Protein AF-A0A7S1XXK6-F1 (afdb_monomer_lite)

Foldseek 3Di:
DAFDPQADAQWKKKKWKAWPDDQPDQQKWKKKDFPPDPVDDIDIGGDGGGDMDMQGGCSSVGMDMDIDDGPTDMDMDIDGHGNDDCPDPVNVVVVVVVVVVVVVVDDDDDDDDDDDDDDDDD

InterPro domains:
  IPR024367 Alpha-ketoglutarate-dependent dioxygenase FTO, catalytic domain [PF12933] (1-83)
  IPR032868 Alpha-ketoglutarate-dependent dioxygenase FTO [PTHR31291] (1-101)
  IPR037151 Alpha-ketoglutarate-dependent dioxygenase AlkB-like superfamily [G3DSA:2.60.120.590] (1-88)

Structure (mmCIF, N/CA/C/O backbone):
data_AF-A0A7S1XXK6-F1
#
_entry.id   AF-A0A7S1XXK6-F1
#
loop_
_atom_site.group_PDB
_atom_site.id
_atom_site.type_symbol
_atom_site.label_atom_id
_atom_site.label_alt_id
_atom_site.label_comp_id
_atom_site.label_asym_id
_atom_site.label_entity_id
_atom_site.label_seq_id
_atom_site.pdbx_PDB_ins_code
_atom_site.Cartn_x
_atom_site.Cartn_y
_atom_site.Cartn_z
_atom_site.occupancy
_atom_site.B_iso_or_equiv
_atom_site.auth_seq_id
_atom_site.auth_comp_id
_atom_site.auth_asym_id
_atom_site.auth_atom_id
_atom_site.pdbx_PDB_model_num
ATOM 1 N N . TRP A 1 1 ? 9.031 -1.103 3.891 1.00 97.12 1 TRP A N 1
ATOM 2 C CA . TRP A 1 1 ? 8.063 -2.165 4.216 1.00 97.12 1 TRP A CA 1
ATOM 3 C C . TRP A 1 1 ? 7.017 -1.588 5.134 1.00 97.12 1 TRP A C 1
ATOM 5 O O . TRP A 1 1 ? 7.402 -0.933 6.092 1.00 97.12 1 TRP A O 1
ATOM 15 N N . HIS A 1 2 ? 5.740 -1.781 4.827 1.00 98.12 2 HIS A N 1
ATOM 16 C CA . HIS A 1 2 ? 4.641 -1.325 5.674 1.00 98.12 2 HIS A CA 1
ATOM 17 C C . HIS A 1 2 ? 3.364 -2.120 5.394 1.00 98.12 2 HIS A C 1
ATOM 19 O O . HIS A 1 2 ? 3.263 -2.780 4.358 1.00 98.12 2 HIS A O 1
ATOM 25 N N . ALA A 1 3 ? 2.419 -2.018 6.322 1.00 97.75 3 ALA A N 1
ATOM 26 C CA . ALA A 1 3 ? 1.002 -2.257 6.097 1.00 97.75 3 ALA A CA 1
ATOM 27 C C . ALA A 1 3 ? 0.289 -0.897 6.117 1.00 97.75 3 ALA A C 1
ATOM 29 O O . ALA A 1 3 ? 0.708 0.014 6.840 1.00 97.75 3 ALA A O 1
ATOM 30 N N . ASP A 1 4 ? -0.760 -0.745 5.319 1.00 97.75 4 ASP A N 1
ATOM 31 C CA . ASP A 1 4 ? -1.565 0.468 5.296 1.00 97.75 4 ASP A CA 1
ATOM 32 C C . ASP A 1 4 ? -2.361 0.606 6.599 1.00 97.75 4 ASP A C 1
ATOM 34 O O . ASP A 1 4 ? -3.007 -0.335 7.055 1.00 97.75 4 ASP A O 1
ATOM 38 N N . SER A 1 5 ? -2.322 1.792 7.205 1.00 95.31 5 SER A N 1
ATOM 39 C CA . SER A 1 5 ? -3.069 2.114 8.420 1.00 95.31 5 SER A CA 1
ATOM 40 C C . SER A 1 5 ? -4.392 2.817 8.105 1.00 95.31 5 SER A C 1
ATOM 42 O O . SER A 1 5 ? -4.602 3.343 7.010 1.00 95.31 5 SER A O 1
ATOM 44 N N . GLY A 1 6 ? -5.300 2.840 9.086 1.00 94.06 6 GLY A N 1
ATOM 45 C CA . GLY A 1 6 ? -6.565 3.575 8.982 1.00 94.06 6 GLY A CA 1
ATOM 46 C C . GLY A 1 6 ? -7.563 2.979 7.988 1.00 94.06 6 GLY A C 1
ATOM 47 O O . GLY A 1 6 ? -8.459 3.692 7.542 1.00 94.06 6 GLY A O 1
ATOM 48 N N . LEU A 1 7 ? -7.418 1.701 7.636 1.00 95.69 7 LEU A N 1
ATOM 49 C CA . LEU A 1 7 ? -8.338 0.986 6.756 1.00 95.69 7 LEU A CA 1
ATOM 50 C C . LEU A 1 7 ? -9.496 0.361 7.535 1.00 95.69 7 LEU A C 1
ATOM 52 O O . LEU A 1 7 ? -9.349 -0.024 8.697 1.00 95.69 7 LEU A O 1
ATOM 56 N N . GLN A 1 8 ? -10.652 0.260 6.881 1.00 95.69 8 GLN A N 1
ATOM 57 C CA . GLN A 1 8 ? -11.749 -0.580 7.349 1.00 95.69 8 GLN A CA 1
ATOM 58 C C . GLN A 1 8 ? -11.292 -2.048 7.355 1.00 95.69 8 GLN A C 1
ATOM 60 O O . GLN A 1 8 ? -10.630 -2.496 6.417 1.00 95.69 8 GLN A O 1
ATOM 65 N N . GLU A 1 9 ? -11.649 -2.792 8.400 1.00 94.50 9 GLU A N 1
ATOM 66 C CA . GLU A 1 9 ? -11.288 -4.209 8.537 1.00 94.50 9 GLU A CA 1
ATOM 67 C C . GLU A 1 9 ? -11.775 -5.030 7.333 1.00 94.50 9 GLU A C 1
ATOM 69 O O . GLU A 1 9 ? -12.903 -4.844 6.867 1.00 94.50 9 GLU A O 1
ATOM 74 N N . GLY A 1 10 ? -10.902 -5.893 6.801 1.00 95.38 10 GLY A N 1
ATOM 75 C CA . GLY A 1 10 ? -11.179 -6.735 5.632 1.00 95.38 10 GLY A CA 1
ATOM 76 C C . GLY A 1 10 ? -11.367 -5.977 4.310 1.00 95.38 10 GLY A C 1
ATOM 77 O O . GLY A 1 10 ? -11.762 -6.581 3.308 1.00 95.38 10 GLY A O 1
ATOM 78 N N . SER A 1 11 ? -11.122 -4.663 4.276 1.00 97.12 11 SER A N 1
ATOM 79 C CA . SER A 1 11 ? -11.253 -3.878 3.049 1.00 97.12 11 SER A CA 1
ATOM 80 C C . SER A 1 11 ? -10.077 -4.081 2.096 1.00 97.12 11 SER A C 1
ATOM 82 O O . SER A 1 11 ? -8.929 -4.241 2.499 1.00 97.12 11 SER A O 1
ATOM 84 N N . SER A 1 12 ? -10.377 -4.050 0.797 1.00 97.88 12 SER A N 1
ATOM 85 C CA . SER A 1 12 ? -9.356 -4.170 -0.244 1.00 97.88 12 SER A CA 1
ATOM 86 C C . SER A 1 12 ? -8.735 -2.815 -0.589 1.00 97.88 12 SER A C 1
ATOM 88 O O . SER A 1 12 ? -9.385 -1.771 -0.499 1.00 97.88 12 SER A O 1
ATOM 90 N N . ILE A 1 13 ? -7.488 -2.849 -1.055 1.00 98.62 13 ILE A N 1
ATOM 91 C CA . ILE A 1 13 ? -6.758 -1.695 -1.590 1.00 98.62 13 ILE A CA 1
ATOM 92 C C . ILE A 1 13 ? -6.563 -1.920 -3.089 1.00 98.62 13 ILE A C 1
ATOM 94 O O . ILE A 1 13 ? -6.098 -2.985 -3.496 1.00 98.62 13 ILE A O 1
ATOM 98 N N . ALA A 1 14 ? -6.877 -0.922 -3.912 1.00 98.50 14 ALA A N 1
ATOM 99 C CA . ALA A 1 14 ? -6.633 -0.965 -5.353 1.00 98.50 14 ALA A CA 1
ATOM 100 C C . ALA A 1 14 ? -5.626 0.114 -5.742 1.00 98.50 14 ALA A C 1
ATOM 102 O O . ALA A 1 14 ? -5.760 1.270 -5.336 1.00 98.50 14 ALA A O 1
ATOM 103 N N . VAL A 1 15 ? -4.617 -0.243 -6.532 1.00 98.50 15 VAL A N 1
ATOM 104 C CA . VAL A 1 15 ? -3.561 0.692 -6.921 1.00 98.50 15 VAL A CA 1
ATOM 105 C C . VAL A 1 15 ? -3.379 0.699 -8.423 1.00 98.50 15 VAL A C 1
ATOM 107 O O . VAL A 1 15 ? -2.864 -0.252 -9.010 1.00 98.50 15 VAL A O 1
ATOM 110 N N . TYR A 1 16 ? -3.760 1.814 -9.033 1.00 98.06 16 TYR A N 1
ATOM 111 C CA . TYR A 1 16 ? -3.369 2.142 -10.395 1.00 98.06 16 TYR A CA 1
ATOM 112 C C . TYR A 1 16 ? -2.049 2.902 -10.356 1.00 98.06 16 TYR A C 1
ATOM 114 O O . TYR A 1 16 ? -1.858 3.781 -9.512 1.00 98.06 16 TYR A O 1
ATOM 122 N N . HIS A 1 17 ? -1.133 2.621 -11.277 1.00 94.81 17 HIS A N 1
ATOM 123 C CA . HIS A 1 17 ? 0.075 3.430 -11.403 1.00 94.81 17 HIS A CA 1
ATOM 124 C C . HIS A 1 17 ? 0.410 3.764 -12.854 1.00 94.81 17 HIS A C 1
ATOM 126 O O . HIS A 1 17 ? 0.122 3.020 -13.789 1.00 94.81 17 HIS A O 1
ATOM 132 N N . ARG A 1 18 ? 1.052 4.915 -13.034 1.00 95.56 18 ARG A N 1
ATOM 133 C CA . ARG A 1 18 ? 1.499 5.437 -14.320 1.00 95.56 18 ARG A CA 1
ATOM 134 C C . ARG A 1 18 ? 2.985 5.743 -14.229 1.00 95.56 18 ARG A C 1
ATOM 136 O O . ARG A 1 18 ? 3.412 6.488 -13.349 1.00 95.56 18 ARG A O 1
ATOM 143 N N . THR A 1 19 ? 3.771 5.179 -15.135 1.00 94.38 19 THR A N 1
ATOM 144 C CA . THR A 1 19 ? 5.210 5.450 -15.253 1.00 94.38 19 THR A CA 1
ATOM 145 C C . THR A 1 19 ? 5.505 6.171 -16.568 1.00 94.38 19 THR A C 1
ATOM 147 O O . THR A 1 19 ? 4.766 6.028 -17.545 1.00 94.38 19 THR A O 1
ATOM 150 N N . HIS A 1 20 ? 6.575 6.967 -16.579 1.00 93.62 20 HIS A N 1
ATOM 151 C CA . HIS A 1 20 ? 7.047 7.731 -17.744 1.00 93.62 20 HIS A CA 1
ATOM 152 C C . HIS A 1 20 ? 8.376 7.186 -18.300 1.00 93.62 20 HIS A C 1
ATOM 154 O O . HIS A 1 20 ? 9.200 7.950 -18.797 1.00 93.62 20 HIS A O 1
ATOM 160 N N . GLY A 1 21 ? 8.624 5.884 -18.140 1.00 88.56 21 GLY A N 1
ATOM 161 C CA . GLY A 1 21 ? 9.780 5.206 -18.730 1.00 88.56 21 GLY A CA 1
ATOM 162 C C . GLY A 1 21 ? 9.580 4.908 -20.217 1.00 88.56 21 GLY A C 1
ATOM 163 O O . GLY A 1 21 ? 8.539 5.231 -20.793 1.00 88.56 21 GLY A O 1
ATOM 164 N N . ALA A 1 22 ? 10.570 4.254 -20.828 1.00 88.19 22 ALA A N 1
ATOM 165 C CA . ALA A 1 22 ? 10.441 3.746 -22.191 1.00 88.19 22 ALA A CA 1
ATOM 166 C C . ALA A 1 22 ? 9.211 2.819 -22.321 1.00 88.19 22 ALA A C 1
ATOM 168 O O . ALA A 1 22 ? 8.860 2.137 -21.347 1.00 88.19 22 ALA A O 1
ATOM 169 N N . PRO A 1 23 ? 8.554 2.759 -23.494 1.00 84.38 23 PRO A N 1
ATOM 170 C CA . PRO A 1 23 ? 7.470 1.812 -23.736 1.00 84.38 23 PRO A CA 1
ATOM 171 C C . PRO A 1 23 ? 7.886 0.386 -23.354 1.00 84.38 23 PRO A C 1
ATOM 173 O O . PRO A 1 23 ? 8.966 -0.072 -23.716 1.00 84.38 23 PRO A O 1
ATOM 176 N N . GLY A 1 24 ? 7.052 -0.304 -22.577 1.00 82.81 24 GLY A N 1
ATOM 177 C CA . GLY A 1 24 ? 7.354 -1.653 -22.085 1.00 82.81 24 GLY A CA 1
ATOM 178 C C . GLY A 1 24 ? 8.303 -1.725 -20.880 1.00 82.81 24 GLY A C 1
ATOM 179 O O . GLY A 1 24 ? 8.523 -2.824 -20.371 1.00 82.81 24 GLY A O 1
ATOM 180 N N . SER A 1 25 ? 8.818 -0.597 -20.371 1.00 87.94 25 SER A N 1
ATOM 181 C CA . SER A 1 25 ? 9.603 -0.573 -19.130 1.00 87.94 25 SER A CA 1
ATOM 182 C C . SER A 1 25 ? 8.794 -1.116 -17.949 1.00 87.94 25 SER A C 1
ATOM 184 O O . SER A 1 25 ? 7.635 -0.744 -17.742 1.00 87.94 25 SER A O 1
ATOM 186 N N . LYS A 1 26 ? 9.440 -1.969 -17.147 1.00 88.69 26 LYS A N 1
ATOM 187 C CA . LYS A 1 26 ? 8.925 -2.498 -15.873 1.00 88.69 26 LYS A CA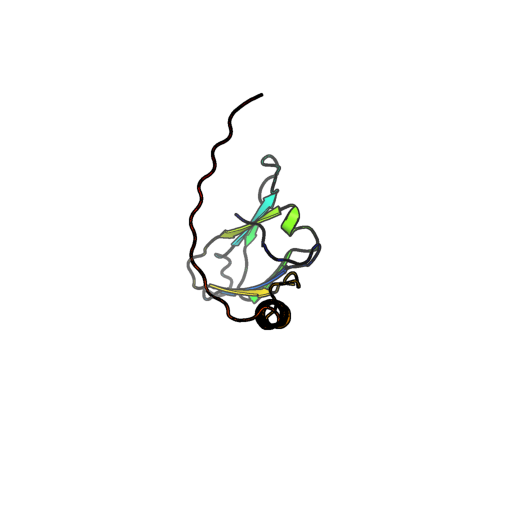 1
ATOM 188 C C . LYS A 1 26 ? 9.939 -2.312 -14.738 1.00 88.69 26 LYS A C 1
ATOM 190 O O . LYS A 1 26 ? 10.127 -3.188 -13.896 1.00 88.69 26 LYS A O 1
ATOM 195 N N . ASP A 1 27 ? 10.647 -1.187 -14.765 1.00 91.12 27 ASP A N 1
ATOM 196 C CA . ASP A 1 27 ? 11.692 -0.829 -13.804 1.00 91.12 27 ASP A CA 1
ATOM 197 C C . ASP A 1 27 ? 11.137 -0.622 -12.385 1.00 91.12 27 ASP A C 1
ATOM 199 O O . ASP A 1 27 ? 11.760 -1.048 -11.405 1.00 91.12 27 ASP A O 1
ATOM 203 N N . TRP A 1 28 ? 9.932 -0.054 -12.285 1.00 97.06 28 TRP A N 1
ATOM 204 C CA . TRP A 1 28 ? 9.162 0.040 -11.046 1.00 97.06 28 TRP A CA 1
ATOM 205 C C . TRP A 1 28 ? 8.555 -1.307 -10.651 1.00 97.06 28 TRP A C 1
ATOM 207 O O . TRP A 1 28 ? 7.937 -2.006 -11.461 1.00 97.06 28 TRP A O 1
ATOM 217 N N . ARG A 1 29 ? 8.701 -1.657 -9.373 1.00 97.31 29 ARG A N 1
ATOM 218 C CA . ARG A 1 29 ? 8.313 -2.963 -8.832 1.00 97.31 29 ARG A CA 1
ATOM 219 C C . ARG A 1 29 ? 7.574 -2.817 -7.507 1.00 97.31 29 ARG A C 1
ATOM 221 O O . ARG A 1 29 ? 7.811 -1.871 -6.758 1.00 97.31 29 ARG A O 1
ATOM 228 N N . ILE A 1 30 ? 6.713 -3.780 -7.203 1.00 97.81 30 ILE A N 1
ATOM 229 C CA . ILE A 1 30 ? 6.064 -3.918 -5.897 1.00 97.81 30 ILE A CA 1
ATOM 230 C C . ILE A 1 30 ? 6.671 -5.128 -5.207 1.00 97.81 30 ILE A C 1
ATOM 232 O O . ILE A 1 30 ? 6.720 -6.211 -5.785 1.00 97.81 30 ILE A O 1
ATOM 236 N N . ALA A 1 31 ? 7.162 -4.933 -3.992 1.00 98.38 31 ALA A N 1
ATOM 237 C CA . ALA A 1 31 ? 7.675 -6.004 -3.159 1.00 98.38 31 ALA A CA 1
ATOM 238 C C . ALA A 1 31 ? 6.640 -6.364 -2.095 1.00 98.38 31 ALA A C 1
ATOM 240 O O . ALA A 1 31 ? 6.066 -5.468 -1.477 1.00 98.38 31 ALA A O 1
ATOM 241 N N . LEU A 1 32 ? 6.427 -7.659 -1.879 1.00 98.31 32 LEU A N 1
ATOM 242 C CA . LEU A 1 32 ? 5.506 -8.228 -0.899 1.00 98.31 32 LEU A CA 1
ATOM 243 C C . LEU A 1 32 ? 6.279 -9.195 -0.000 1.00 98.31 32 LEU A C 1
ATOM 245 O O . LEU A 1 32 ? 7.145 -9.924 -0.483 1.00 98.31 32 LEU A O 1
ATOM 249 N N . LYS A 1 33 ? 5.967 -9.226 1.293 1.00 97.88 33 LYS A N 1
ATOM 250 C CA . LYS A 1 33 ? 6.504 -10.234 2.215 1.00 97.88 33 LYS A CA 1
ATOM 251 C C . LYS A 1 33 ? 5.522 -10.536 3.338 1.00 97.88 33 LYS A C 1
ATOM 253 O O . LYS A 1 33 ? 4.686 -9.695 3.659 1.00 97.88 33 LYS A O 1
ATOM 258 N N . ASN A 1 34 ? 5.648 -11.707 3.955 1.00 97.81 34 ASN A N 1
ATOM 259 C CA . ASN A 1 34 ? 4.895 -12.025 5.165 1.00 97.81 34 ASN A CA 1
ATOM 260 C C . ASN A 1 34 ? 5.310 -11.080 6.315 1.00 97.81 34 ASN A C 1
ATOM 262 O O . ASN A 1 34 ? 6.486 -10.724 6.440 1.00 97.81 34 ASN A O 1
ATOM 266 N N . SER A 1 35 ? 4.344 -10.625 7.116 1.00 95.19 35 SER A N 1
ATOM 267 C CA . SER A 1 35 ? 4.588 -9.669 8.203 1.00 95.19 35 SER A CA 1
ATOM 268 C C . SER A 1 35 ? 5.373 -10.265 9.372 1.00 95.19 35 SER A C 1
ATOM 270 O O . SER A 1 35 ? 6.120 -9.539 10.026 1.00 95.19 35 SER A O 1
ATOM 272 N N . THR A 1 36 ? 5.212 -11.562 9.636 1.00 93.81 36 THR A N 1
ATOM 273 C CA . THR A 1 36 ? 5.712 -12.227 10.851 1.00 93.81 36 THR A CA 1
ATOM 274 C C . THR A 1 36 ? 6.687 -13.362 10.571 1.00 93.81 36 THR A C 1
ATOM 276 O O . THR A 1 36 ? 7.515 -13.667 11.423 1.00 93.81 36 THR A O 1
ATOM 279 N N . ASP A 1 37 ? 6.610 -13.982 9.395 1.00 94.50 37 ASP A N 1
ATOM 280 C CA . ASP A 1 37 ? 7.449 -15.118 9.026 1.00 94.50 37 ASP A CA 1
ATOM 281 C C . ASP A 1 37 ? 8.549 -14.699 8.041 1.00 94.50 37 ASP A C 1
ATOM 283 O O . ASP A 1 37 ? 8.301 -14.458 6.858 1.00 94.50 37 ASP A O 1
ATOM 287 N N . ALA A 1 38 ? 9.783 -14.611 8.542 1.00 90.50 38 ALA A N 1
ATOM 288 C CA . ALA A 1 38 ? 10.960 -14.293 7.736 1.00 90.50 38 ALA A CA 1
ATOM 289 C C . ALA A 1 38 ? 11.469 -15.479 6.893 1.00 90.50 38 ALA A C 1
ATOM 291 O O . ALA A 1 38 ? 12.303 -15.272 6.012 1.00 90.50 38 ALA A O 1
ATOM 292 N N . GLY A 1 39 ? 10.994 -16.702 7.155 1.00 95.88 39 GLY A N 1
ATOM 293 C CA . GLY A 1 39 ? 11.323 -17.896 6.379 1.00 95.88 39 GLY A CA 1
ATOM 294 C C . GLY A 1 39 ? 10.575 -17.969 5.048 1.00 95.88 39 GLY A C 1
ATOM 295 O O . GLY A 1 39 ? 11.051 -18.617 4.117 1.00 95.88 39 GLY A O 1
ATOM 296 N N . VAL A 1 40 ? 9.441 -17.270 4.922 1.00 96.69 40 VAL A N 1
ATOM 297 C CA . VAL A 1 40 ? 8.695 -17.162 3.662 1.00 96.69 40 VAL A CA 1
ATOM 298 C C . VAL A 1 40 ? 9.415 -16.193 2.715 1.00 96.69 40 VAL A C 1
ATOM 300 O O . VAL A 1 40 ? 9.540 -15.006 3.037 1.00 96.69 40 VAL A O 1
ATOM 303 N N . PRO A 1 41 ? 9.852 -16.641 1.521 1.00 97.31 41 PRO A N 1
ATOM 304 C CA . PRO A 1 41 ? 10.499 -15.761 0.556 1.00 97.31 41 PRO A CA 1
ATOM 305 C C . PRO A 1 41 ? 9.590 -14.604 0.130 1.00 97.31 41 PRO A C 1
ATOM 307 O O . PRO A 1 41 ? 8.402 -14.784 -0.145 1.00 97.31 41 PRO A O 1
ATOM 310 N N . GLY A 1 42 ? 10.162 -13.404 0.042 1.00 97.12 42 GLY A N 1
ATOM 311 C CA . GLY A 1 42 ? 9.459 -12.241 -0.493 1.00 97.12 42 GLY A CA 1
ATOM 312 C C . GLY A 1 42 ? 9.215 -12.356 -2.000 1.00 97.12 42 GLY A C 1
ATOM 313 O O . GLY A 1 42 ? 9.986 -12.983 -2.726 1.00 97.12 42 GLY A O 1
ATOM 314 N N . LEU A 1 43 ? 8.165 -11.695 -2.481 1.00 98.06 43 LEU A N 1
ATOM 315 C CA . LEU A 1 43 ? 7.825 -11.612 -3.900 1.00 98.06 43 LEU A CA 1
ATOM 316 C C . LEU A 1 43 ? 8.126 -10.211 -4.432 1.00 98.06 43 LEU A C 1
ATOM 318 O O . LEU A 1 43 ? 7.805 -9.217 -3.786 1.00 98.06 43 LEU A O 1
ATOM 322 N N . VAL A 1 44 ? 8.696 -10.125 -5.634 1.00 98.12 44 VAL A N 1
ATOM 323 C CA . VAL A 1 44 ? 8.910 -8.860 -6.346 1.00 98.12 44 VAL A CA 1
ATOM 324 C C . VAL A 1 44 ? 8.185 -8.915 -7.682 1.00 98.12 44 VAL A C 1
ATOM 326 O O . VAL A 1 44 ? 8.502 -9.736 -8.538 1.00 98.12 44 VAL A O 1
ATOM 329 N N . ILE A 1 45 ? 7.221 -8.018 -7.866 1.00 96.81 45 ILE A N 1
ATOM 330 C CA . ILE A 1 45 ? 6.348 -7.981 -9.037 1.00 96.81 45 ILE A CA 1
ATOM 331 C C . ILE A 1 45 ? 6.719 -6.765 -9.898 1.00 96.81 45 ILE A C 1
ATOM 333 O O . ILE A 1 45 ? 6.571 -5.630 -9.435 1.00 96.81 45 ILE A O 1
ATOM 337 N N . PRO A 1 46 ? 7.205 -6.959 -11.137 1.00 95.44 46 PRO A N 1
ATOM 338 C CA . PRO A 1 46 ? 7.444 -5.875 -12.085 1.00 95.44 46 PRO A CA 1
ATOM 339 C C . PRO A 1 46 ? 6.127 -5.280 -12.579 1.00 95.44 46 PRO A C 1
ATOM 341 O O . PRO A 1 46 ? 5.201 -6.003 -12.943 1.00 95.44 46 PRO A O 1
ATOM 344 N N . THR A 1 47 ? 6.051 -3.951 -12.617 1.00 92.38 47 THR A N 1
ATOM 345 C CA . THR A 1 47 ? 4.809 -3.231 -12.919 1.00 92.38 47 THR A CA 1
ATOM 346 C C . THR A 1 47 ? 4.972 -2.337 -14.146 1.00 92.38 47 THR A C 1
ATOM 348 O O . THR A 1 47 ? 5.848 -1.475 -14.192 1.00 92.38 47 THR A O 1
ATOM 351 N N . ALA A 1 48 ? 4.152 -2.584 -15.170 1.00 93.44 48 ALA A N 1
ATOM 352 C CA . ALA A 1 48 ? 4.139 -1.812 -16.411 1.00 93.44 48 ALA A CA 1
ATOM 353 C C . ALA A 1 48 ? 3.279 -0.551 -16.264 1.00 93.44 48 ALA A C 1
ATOM 355 O O . ALA A 1 48 ? 2.298 -0.562 -15.529 1.00 93.44 48 ALA A O 1
ATOM 356 N N . SER A 1 49 ? 3.585 0.516 -17.010 1.00 95.44 49 SER A N 1
ATOM 357 C CA . SER A 1 49 ? 2.756 1.732 -16.998 1.00 95.44 49 SER A CA 1
ATOM 358 C C . SER A 1 49 ? 1.286 1.412 -17.291 1.00 95.44 49 SER A C 1
ATOM 360 O O . SER A 1 49 ? 0.981 0.764 -18.290 1.00 95.44 49 SER A O 1
ATOM 362 N N . GLY A 1 50 ? 0.378 1.880 -16.433 1.00 95.31 50 GLY A N 1
ATOM 363 C CA . GLY A 1 50 ? -1.054 1.609 -16.545 1.00 95.31 50 GLY A CA 1
ATOM 364 C C . GLY A 1 50 ? -1.513 0.312 -15.874 1.00 95.31 50 GLY A C 1
ATOM 365 O O . GLY A 1 50 ? -2.693 -0.017 -15.966 1.00 95.31 50 GLY A O 1
ATOM 366 N N . ALA A 1 51 ? -0.626 -0.426 -15.199 1.00 95.00 51 ALA A N 1
ATOM 367 C CA . ALA A 1 51 ? -1.034 -1.610 -14.457 1.00 95.00 51 ALA A CA 1
ATOM 368 C C . ALA A 1 51 ? -1.922 -1.250 -13.252 1.00 95.00 51 ALA A C 1
ATOM 370 O O . ALA A 1 51 ? -1.799 -0.187 -12.634 1.00 95.00 51 ALA A O 1
ATOM 371 N N . LEU A 1 52 ? -2.801 -2.188 -12.911 1.00 96.88 52 LEU A N 1
ATOM 372 C CA . LEU A 1 52 ? -3.662 -2.153 -11.739 1.00 96.88 52 LEU A CA 1
ATOM 373 C C . LEU A 1 52 ? -3.380 -3.404 -10.910 1.00 96.88 52 LEU A C 1
ATOM 375 O O . LEU A 1 52 ? -3.375 -4.511 -11.448 1.00 96.88 52 LEU A O 1
ATOM 379 N N . TYR A 1 53 ? -3.152 -3.237 -9.612 1.00 97.06 53 TYR A N 1
ATOM 380 C CA . TYR A 1 53 ? -3.042 -4.357 -8.681 1.00 97.06 53 TYR A CA 1
ATOM 381 C C . TYR A 1 53 ? -3.941 -4.153 -7.465 1.00 97.06 53 TYR A C 1
ATOM 383 O O . TYR A 1 53 ? -4.266 -3.022 -7.099 1.00 97.06 53 TYR A O 1
ATOM 391 N N . HIS A 1 54 ? -4.336 -5.266 -6.848 1.00 98.06 54 HIS A N 1
ATOM 392 C CA . HIS A 1 54 ? -5.250 -5.291 -5.713 1.00 98.06 54 HIS A CA 1
ATOM 393 C C . HIS A 1 54 ? -4.617 -6.046 -4.548 1.00 98.06 54 HIS A C 1
ATOM 395 O O . HIS A 1 54 ? -4.061 -7.1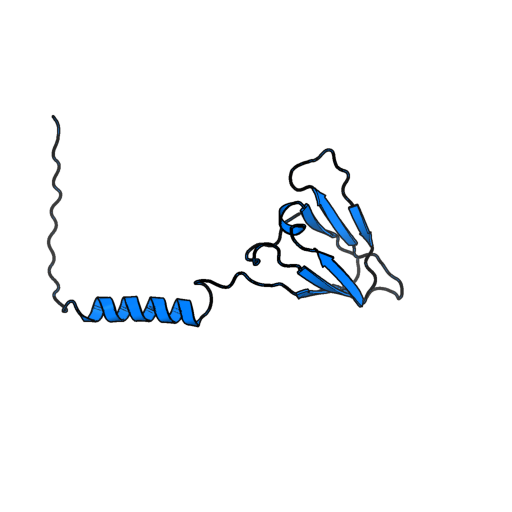26 -4.739 1.00 98.06 54 HIS A O 1
ATOM 401 N N . LEU A 1 55 ? -4.722 -5.480 -3.349 1.00 97.94 55 LEU A N 1
ATOM 402 C CA . LEU A 1 55 ? -4.446 -6.165 -2.091 1.00 97.94 55 LEU A CA 1
ATOM 403 C C . LEU A 1 55 ? -5.806 -6.494 -1.480 1.00 97.94 55 LEU A C 1
ATOM 405 O O . LEU A 1 55 ? -6.554 -5.584 -1.124 1.00 97.94 55 LEU A O 1
ATOM 409 N N . LEU A 1 56 ? -6.163 -7.775 -1.471 1.00 98.00 56 LEU A N 1
ATOM 410 C CA . LEU A 1 56 ? -7.524 -8.217 -1.182 1.00 98.00 56 LEU A CA 1
ATOM 411 C C . LEU A 1 56 ? -7.687 -8.622 0.280 1.00 98.00 56 LEU A C 1
ATOM 413 O O . LEU A 1 56 ? -6.810 -9.270 0.846 1.00 98.00 56 LEU A O 1
ATOM 417 N N . HIS A 1 57 ? -8.852 -8.303 0.838 1.00 95.88 57 HIS A N 1
ATOM 418 C CA . HIS A 1 57 ? -9.288 -8.762 2.156 1.00 95.88 57 HIS A CA 1
ATOM 419 C C . HIS A 1 57 ? -8.251 -8.490 3.266 1.00 95.88 57 HIS A C 1
ATOM 421 O O . HIS A 1 57 ? -7.866 -7.346 3.487 1.00 95.88 57 HIS A O 1
ATOM 427 N N . ASP A 1 58 ? -7.778 -9.534 3.941 1.00 94.94 58 ASP A N 1
ATOM 428 C CA . ASP A 1 58 ? -6.841 -9.494 5.066 1.00 94.94 58 ASP A CA 1
ATOM 429 C C . ASP A 1 58 ? -5.368 -9.473 4.627 1.00 94.94 58 ASP A C 1
ATOM 431 O O . ASP A 1 58 ? -4.461 -9.605 5.455 1.00 94.94 58 ASP A O 1
ATOM 435 N N . PHE A 1 59 ? -5.095 -9.297 3.327 1.00 97.25 59 PHE A N 1
ATOM 436 C CA . PHE A 1 59 ? -3.727 -9.233 2.822 1.00 97.25 59 PHE A CA 1
ATOM 437 C C . PHE A 1 59 ? -2.915 -8.174 3.571 1.00 97.25 59 PHE A C 1
ATOM 439 O O . PHE A 1 59 ? -1.782 -8.430 3.970 1.00 97.25 59 PHE A O 1
ATOM 446 N N . ASN A 1 60 ? -3.497 -6.992 3.777 1.00 97.19 60 ASN A N 1
ATOM 447 C CA . ASN A 1 60 ? -2.817 -5.883 4.437 1.00 97.19 60 ASN A CA 1
ATOM 448 C C . ASN A 1 60 ? -2.524 -6.151 5.924 1.00 97.19 60 ASN A C 1
ATOM 450 O O . ASN A 1 60 ? -1.592 -5.569 6.469 1.00 97.19 60 ASN A O 1
ATOM 454 N N . ASP A 1 61 ? -3.270 -7.054 6.563 1.00 96.06 61 ASP A N 1
ATOM 455 C CA . ASP A 1 61 ? -3.048 -7.433 7.960 1.00 96.06 61 ASP A CA 1
ATOM 456 C C . ASP A 1 61 ? -1.936 -8.490 8.075 1.00 96.06 61 ASP A C 1
ATOM 458 O O . ASP A 1 61 ? -1.115 -8.464 8.995 1.00 96.06 61 ASP A O 1
ATOM 462 N N . LYS A 1 62 ? -1.867 -9.412 7.106 1.00 96.31 62 LYS A N 1
ATOM 463 C CA . LYS A 1 62 ? -0.941 -10.559 7.107 1.00 96.31 62 LYS A CA 1
ATOM 464 C C . LYS A 1 62 ? 0.400 -10.297 6.422 1.00 96.31 62 LYS A C 1
ATOM 466 O O . LYS A 1 62 ? 1.386 -10.980 6.714 1.00 96.31 62 LYS A O 1
ATOM 471 N N . TYR A 1 63 ? 0.453 -9.333 5.509 1.00 98.12 63 TYR A N 1
ATOM 472 C CA . TYR A 1 63 ? 1.615 -9.073 4.666 1.00 98.12 63 TYR A CA 1
ATOM 473 C C . TYR A 1 63 ? 2.014 -7.601 4.690 1.00 98.12 63 TYR A C 1
ATOM 475 O O . TYR A 1 63 ? 1.196 -6.694 4.816 1.00 98.12 63 TYR A O 1
ATOM 483 N N . GLN A 1 64 ? 3.306 -7.361 4.489 1.00 98.31 64 GLN A N 1
ATOM 484 C CA . GLN A 1 64 ? 3.853 -6.034 4.257 1.00 98.31 64 GLN A CA 1
ATOM 485 C C . GLN A 1 64 ? 4.157 -5.850 2.779 1.00 98.31 64 GLN A C 1
ATOM 487 O O . GLN A 1 64 ? 4.562 -6.782 2.081 1.00 98.31 64 GLN A O 1
ATOM 492 N N . HIS A 1 65 ? 4.058 -4.608 2.321 1.00 98.50 65 HIS A N 1
ATOM 493 C CA . HIS A 1 65 ?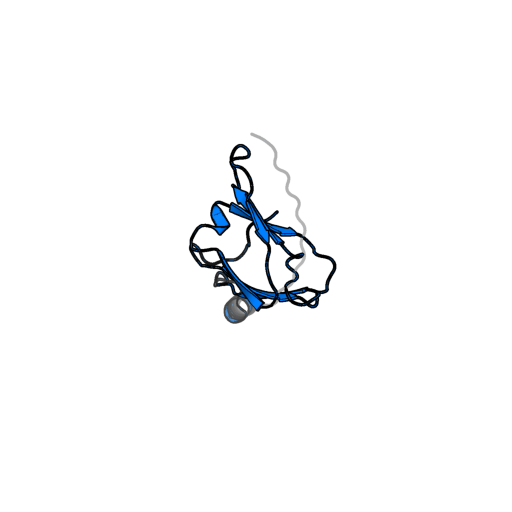 4.430 -4.237 0.970 1.00 98.50 65 HIS A CA 1
ATOM 494 C C . HIS A 1 65 ? 5.386 -3.039 0.940 1.00 98.50 65 HIS A C 1
ATOM 496 O O . HIS A 1 65 ? 5.538 -2.272 1.903 1.00 98.50 65 HIS A O 1
ATOM 502 N N . ALA A 1 66 ? 6.102 -2.908 -0.171 1.00 98.38 66 ALA A N 1
ATOM 503 C CA . ALA A 1 66 ? 6.975 -1.786 -0.472 1.00 98.38 66 ALA A CA 1
ATOM 504 C C . ALA A 1 66 ? 6.954 -1.487 -1.973 1.00 98.38 66 ALA A C 1
ATOM 506 O O . ALA A 1 66 ? 6.793 -2.383 -2.800 1.00 98.38 66 ALA A O 1
ATOM 507 N N . VAL A 1 67 ? 7.155 -0.221 -2.325 1.00 98.00 67 VAL A N 1
ATOM 508 C CA . VAL A 1 67 ? 7.420 0.179 -3.708 1.00 98.00 67 VAL A CA 1
ATOM 509 C C . VAL A 1 67 ? 8.930 0.217 -3.892 1.00 98.00 67 VAL A C 1
ATOM 511 O O . VAL A 1 67 ? 9.619 0.931 -3.168 1.00 98.00 67 VAL A O 1
ATOM 514 N N . LEU A 1 68 ? 9.438 -0.539 -4.860 1.00 97.81 68 LEU A N 1
ATOM 515 C CA . LEU A 1 68 ? 10.832 -0.467 -5.276 1.00 97.81 68 LEU A CA 1
ATOM 516 C C . LEU A 1 68 ? 10.942 0.519 -6.438 1.00 97.81 68 LEU A C 1
ATOM 518 O O . LEU A 1 68 ? 10.238 0.388 -7.448 1.00 97.81 68 LEU A O 1
ATOM 522 N N . SER A 1 69 ? 11.806 1.517 -6.275 1.00 96.81 69 SER A N 1
ATOM 523 C CA . SER A 1 69 ? 11.963 2.594 -7.244 1.00 96.81 69 SER A CA 1
ATOM 524 C C . SER A 1 69 ? 12.580 2.107 -8.550 1.00 96.81 69 SER A C 1
ATOM 526 O O . SER A 1 69 ? 13.569 1.372 -8.550 1.00 96.81 69 SER A O 1
ATOM 528 N N . GLY A 1 70 ? 11.996 2.555 -9.657 1.00 94.69 70 GLY A N 1
ATOM 529 C CA . GLY A 1 70 ? 12.640 2.545 -10.964 1.00 94.69 70 GLY A CA 1
ATOM 530 C C . GLY A 1 70 ? 13.492 3.801 -11.175 1.00 94.69 70 GLY A C 1
ATOM 531 O O . GLY A 1 70 ? 13.773 4.543 -10.235 1.00 94.69 70 GLY A O 1
ATOM 532 N N . HIS A 1 71 ? 13.857 4.056 -12.428 1.00 94.38 71 HIS A N 1
ATOM 533 C CA . HIS A 1 71 ? 14.619 5.240 -12.839 1.00 94.38 71 HIS A CA 1
ATOM 534 C C . HIS A 1 71 ? 13.719 6.328 -13.441 1.00 94.38 71 HIS A C 1
ATOM 536 O O . HIS A 1 71 ? 14.087 7.500 -13.461 1.00 94.38 71 HIS A O 1
ATOM 542 N N . SER A 1 72 ? 12.531 5.967 -13.939 1.00 94.50 72 SER A N 1
ATOM 543 C CA . SER A 1 72 ? 11.587 6.941 -14.497 1.00 94.50 72 SER A CA 1
ATOM 544 C C . SER A 1 72 ? 10.749 7.628 -13.419 1.00 94.50 72 SER A C 1
ATOM 546 O O . SER A 1 72 ? 10.550 7.088 -12.337 1.00 94.50 72 SER A O 1
ATOM 548 N N . ARG A 1 73 ? 10.092 8.747 -13.752 1.00 96.12 73 ARG A N 1
ATOM 549 C CA . ARG A 1 73 ? 8.989 9.272 -12.923 1.00 96.12 73 ARG A CA 1
ATOM 550 C C . ARG A 1 73 ? 7.841 8.255 -12.828 1.00 96.12 73 ARG A C 1
ATOM 552 O O . ARG A 1 73 ? 7.547 7.565 -13.813 1.00 96.12 73 ARG A O 1
ATOM 559 N N . ARG A 1 74 ? 7.182 8.198 -11.666 1.00 96.38 74 ARG A N 1
ATOM 560 C CA . ARG A 1 74 ? 5.994 7.374 -11.390 1.00 96.38 74 ARG A CA 1
ATOM 561 C C . ARG A 1 74 ? 4.975 8.159 -10.576 1.00 96.38 74 ARG A C 1
ATOM 563 O O . ARG A 1 74 ? 5.328 8.799 -9.593 1.00 96.38 74 ARG A O 1
ATOM 570 N N . PHE A 1 75 ? 3.713 7.997 -10.946 1.00 97.25 75 PHE A N 1
ATOM 571 C CA . PHE A 1 75 ? 2.548 8.387 -10.163 1.00 97.25 75 PHE A CA 1
ATOM 572 C C . PHE A 1 75 ? 1.722 7.143 -9.841 1.00 97.25 75 PHE A C 1
ATOM 574 O O . PHE A 1 75 ? 1.745 6.165 -10.592 1.00 97.25 75 PHE A O 1
ATOM 581 N N . SER A 1 76 ? 0.979 7.170 -8.741 1.00 97.75 76 SER A N 1
ATOM 582 C CA . SER A 1 76 ? 0.010 6.126 -8.411 1.00 97.75 76 SER A CA 1
ATOM 583 C C . SER A 1 76 ? -1.226 6.713 -7.750 1.00 97.75 76 SER A C 1
ATOM 585 O O . SER A 1 76 ? -1.113 7.670 -6.990 1.00 97.75 76 SER A O 1
ATOM 587 N N . SER A 1 77 ? -2.378 6.105 -8.019 1.00 98.50 77 SER A N 1
ATOM 588 C CA . SER A 1 77 ? -3.621 6.331 -7.290 1.00 98.50 77 SER A CA 1
ATOM 589 C C . SER A 1 77 ? -3.913 5.096 -6.449 1.00 98.50 77 SER A C 1
ATOM 591 O O . SER A 1 77 ? -4.135 4.016 -6.998 1.00 98.50 77 SER A O 1
ATOM 593 N N . THR A 1 78 ? -3.882 5.256 -5.129 1.00 98.50 78 THR A N 1
ATOM 594 C CA . THR A 1 78 ? -4.098 4.178 -4.157 1.00 98.50 78 THR A CA 1
ATOM 595 C C . THR A 1 78 ? -5.478 4.355 -3.535 1.00 98.50 78 THR A C 1
ATOM 597 O O . THR A 1 78 ? -5.657 5.153 -2.617 1.00 98.50 78 THR A O 1
ATOM 600 N N . HIS A 1 79 ? -6.460 3.623 -4.050 1.00 98.56 79 HIS A N 1
ATOM 601 C CA . HIS A 1 79 ? -7.842 3.651 -3.589 1.00 98.56 79 HIS A CA 1
ATOM 602 C C . HIS A 1 79 ? -7.992 2.762 -2.355 1.00 98.56 79 HIS A C 1
ATOM 604 O O . HIS A 1 79 ? -7.554 1.610 -2.349 1.00 98.56 79 HIS A O 1
ATOM 610 N N . ARG A 1 80 ? -8.600 3.320 -1.307 1.00 97.81 80 ARG A N 1
ATOM 611 C CA . ARG A 1 80 ? -8.692 2.732 0.032 1.00 97.81 80 ARG A CA 1
ATOM 612 C C . ARG A 1 80 ? -10.094 2.931 0.590 1.00 97.81 80 ARG A C 1
ATOM 614 O O . ARG A 1 80 ? -10.703 3.971 0.344 1.00 97.81 80 ARG A O 1
ATOM 621 N N . VAL A 1 81 ? -10.555 1.991 1.408 1.00 96.69 81 VAL A N 1
ATOM 622 C CA . VAL A 1 81 ? -11.720 2.206 2.272 1.00 96.69 81 VAL A CA 1
ATOM 623 C C . VAL A 1 81 ? -11.203 2.654 3.632 1.00 96.69 81 VAL A C 1
ATOM 625 O O . VAL A 1 81 ? -10.742 1.846 4.437 1.00 96.69 81 VAL A O 1
ATOM 628 N N . ALA A 1 82 ? -11.221 3.964 3.868 1.00 94.75 82 ALA A N 1
ATOM 629 C CA . ALA A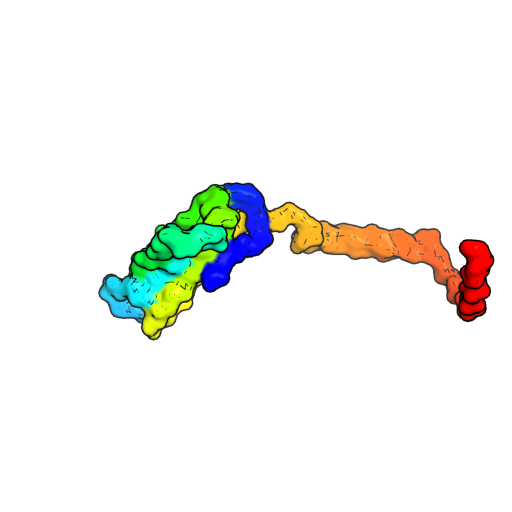 1 82 ? -10.820 4.513 5.155 1.00 94.75 82 ALA A CA 1
ATOM 630 C C . ALA A 1 82 ? -11.792 4.052 6.248 1.00 94.75 82 ALA A C 1
ATOM 632 O O . ALA A 1 82 ? -13.006 4.030 6.041 1.00 94.75 82 ALA A O 1
ATOM 633 N N . LYS A 1 83 ? -11.261 3.722 7.425 1.00 91.75 83 LYS A N 1
ATOM 634 C CA . LYS A 1 83 ? -12.066 3.449 8.612 1.00 91.75 83 LYS A CA 1
ATOM 635 C C . LYS A 1 83 ? -12.826 4.717 8.981 1.00 91.75 83 LYS A C 1
ATOM 637 O O . LYS A 1 83 ? -12.237 5.687 9.463 1.00 91.75 83 LYS A O 1
ATOM 642 N N . LEU A 1 84 ? -14.133 4.700 8.744 1.00 84.25 84 LEU A N 1
ATOM 643 C CA . LEU A 1 84 ? -15.018 5.772 9.170 1.00 84.25 84 LEU A CA 1
ATOM 644 C C . LEU A 1 84 ? -15.259 5.627 10.678 1.00 84.25 84 LEU A C 1
ATOM 646 O O . LEU A 1 84 ? -15.477 4.538 11.202 1.00 84.25 84 LEU A O 1
ATOM 650 N N . GLY A 1 85 ? -15.127 6.737 11.385 1.00 74.44 85 GLY A N 1
ATOM 651 C CA . GLY A 1 85 ? -15.226 6.851 12.835 1.00 74.44 85 GLY A CA 1
ATOM 652 C C . GLY A 1 85 ? -15.043 8.317 13.213 1.00 74.44 85 GLY A C 1
ATOM 653 O O . GLY A 1 85 ? -15.147 9.175 12.339 1.00 74.44 85 GLY A O 1
ATOM 654 N N . SER A 1 86 ? -14.640 8.596 14.457 1.00 70.19 86 SER A N 1
ATOM 655 C CA . SER A 1 86 ? -14.555 9.945 15.061 1.00 70.19 86 SER A CA 1
ATOM 656 C C . SER A 1 86 ? -13.622 10.969 14.380 1.00 70.19 86 SER A C 1
ATOM 658 O O . SER A 1 86 ? -13.386 12.052 14.923 1.00 70.19 86 SER A O 1
ATOM 660 N N . ASN A 1 87 ? -13.098 10.644 13.199 1.00 81.44 87 ASN A N 1
ATOM 661 C CA . ASN A 1 87 ? -12.154 11.416 12.401 1.00 81.44 87 ASN A CA 1
ATOM 662 C C . ASN A 1 87 ? -12.780 12.032 11.138 1.00 81.44 87 ASN A C 1
ATOM 664 O O . ASN A 1 87 ? -12.067 12.670 10.366 1.00 81.44 87 ASN A O 1
ATOM 668 N N . VAL A 1 88 ? -14.085 11.865 10.903 1.00 92.00 88 VAL A N 1
ATOM 669 C CA . VAL A 1 88 ? -14.791 12.658 9.885 1.00 92.00 88 VAL A CA 1
ATOM 670 C C . VAL A 1 88 ? -15.160 14.034 10.442 1.00 92.00 88 VAL A C 1
ATOM 672 O O . VAL A 1 88 ? -15.373 14.197 11.645 1.00 92.00 88 VAL A O 1
ATOM 675 N N . PHE A 1 89 ? -15.240 15.043 9.568 1.00 93.56 89 PHE A N 1
ATOM 676 C CA . PHE A 1 89 ? -15.511 16.424 9.983 1.00 93.56 89 PHE A CA 1
ATOM 677 C C . PHE A 1 89 ? -16.785 16.546 10.826 1.00 93.56 89 PHE A C 1
ATOM 679 O O . PHE A 1 89 ? -16.771 17.243 11.836 1.00 93.56 89 PHE A O 1
ATOM 686 N N . SER A 1 90 ? -17.861 15.846 10.452 1.00 92.94 90 SER A N 1
ATOM 687 C CA . SER A 1 90 ? -19.123 15.838 11.203 1.00 92.94 90 SER A CA 1
ATOM 688 C C . SER A 1 90 ? -18.924 15.428 12.659 1.00 92.94 90 SER A C 1
ATOM 690 O O . SER A 1 90 ? -19.454 16.083 13.557 1.00 92.94 90 SER A O 1
ATOM 692 N N . ASP A 1 91 ? -18.113 14.400 12.890 1.00 91.06 91 ASP A N 1
ATOM 693 C CA . ASP A 1 91 ? -17.875 13.825 14.210 1.00 91.06 91 ASP A CA 1
ATOM 694 C C . ASP A 1 91 ? -16.988 14.742 15.046 1.00 91.06 91 ASP A C 1
ATOM 696 O O . ASP A 1 91 ? -17.258 14.980 16.224 1.00 91.06 91 ASP A O 1
ATOM 700 N N . VAL A 1 92 ? -15.938 15.302 14.439 1.00 93.50 92 VAL A N 1
ATOM 701 C CA . VAL A 1 92 ? -15.070 16.286 15.099 1.00 93.50 92 VAL A CA 1
ATOM 702 C C . VAL A 1 92 ? -15.875 17.533 15.464 1.00 93.50 92 VAL A C 1
ATOM 704 O O . VAL A 1 92 ? -15.863 17.956 16.618 1.00 93.50 92 VAL A O 1
ATOM 707 N N . ALA A 1 93 ? -16.639 18.079 14.517 1.00 94.56 93 ALA A N 1
ATOM 708 C CA . ALA A 1 93 ? -17.467 19.258 14.734 1.00 94.56 93 ALA A CA 1
ATOM 709 C C . ALA A 1 93 ? -18.541 19.013 15.805 1.00 94.56 93 ALA A C 1
ATOM 711 O O . ALA A 1 93 ? -18.792 19.888 16.632 1.00 94.56 93 ALA A O 1
ATOM 712 N N . HIS A 1 94 ? -19.152 17.825 15.831 1.00 93.12 94 HIS A N 1
ATOM 713 C CA . HIS A 1 94 ? -20.112 17.452 16.866 1.00 93.12 94 HIS A CA 1
ATOM 714 C C . HIS A 1 94 ? -19.465 17.388 18.255 1.00 93.12 94 HIS A C 1
ATOM 716 O O . HIS A 1 94 ? -19.984 18.001 19.184 1.00 93.12 94 HIS A O 1
ATOM 722 N N . ARG A 1 95 ? -18.296 16.745 18.394 1.00 93.06 95 ARG A N 1
ATOM 723 C CA . ARG A 1 95 ? -17.549 16.711 19.666 1.00 93.06 95 ARG A CA 1
ATOM 724 C C . ARG A 1 95 ? -17.160 18.108 20.150 1.00 93.06 95 ARG A C 1
ATOM 726 O O . ARG A 1 95 ? -17.267 18.388 21.342 1.00 93.06 95 ARG A O 1
ATOM 733 N N . CYS A 1 96 ? -16.752 18.994 19.241 1.00 94.69 96 CYS A N 1
ATOM 734 C CA . CYS A 1 96 ? -16.473 20.389 19.578 1.00 94.69 96 CYS A CA 1
ATOM 735 C C . CYS A 1 96 ? -17.725 21.118 20.084 1.00 94.69 96 CYS A C 1
ATOM 737 O O . CYS A 1 96 ? -17.639 21.812 21.093 1.00 94.69 96 CYS A O 1
ATOM 739 N N . ARG A 1 97 ? -18.884 20.940 19.432 1.00 95.62 97 ARG A N 1
ATOM 740 C CA . ARG A 1 97 ? -20.152 21.538 19.887 1.00 95.62 97 ARG A CA 1
ATOM 741 C C . ARG A 1 97 ? -20.540 21.063 21.282 1.00 95.62 97 ARG A C 1
ATOM 743 O O . ARG A 1 97 ? -20.732 21.903 22.151 1.00 95.62 97 ARG A O 1
ATOM 750 N N . LEU A 1 98 ? -20.525 19.749 21.525 1.00 93.88 98 LEU A N 1
ATOM 751 C CA . LEU A 1 98 ? -20.821 19.180 22.846 1.00 93.88 98 LEU A CA 1
ATOM 752 C C . LEU A 1 98 ? -19.930 19.773 23.947 1.00 93.88 98 LEU A C 1
ATOM 754 O O . LEU A 1 98 ? -20.400 20.076 25.040 1.00 93.88 98 LEU A O 1
ATOM 758 N N . PHE A 1 99 ? -18.642 19.967 23.658 1.00 94.19 99 PHE A N 1
ATOM 759 C CA . PHE A 1 99 ? -17.709 20.569 24.607 1.00 94.19 99 PHE A CA 1
ATOM 760 C C . PHE A 1 99 ? -18.000 22.051 24.881 1.00 94.19 99 PHE A C 1
ATOM 762 O O . PHE A 1 99 ? -17.916 22.494 26.026 1.00 94.19 99 PHE A O 1
ATOM 769 N N . LEU A 1 100 ? -18.324 22.825 23.843 1.00 94.75 100 LEU A N 1
ATOM 770 C CA . LEU A 1 100 ? -18.643 24.248 23.977 1.00 94.75 100 LEU A CA 1
ATOM 771 C C . LEU A 1 100 ? -19.980 24.461 24.700 1.00 94.75 100 LEU A C 1
AT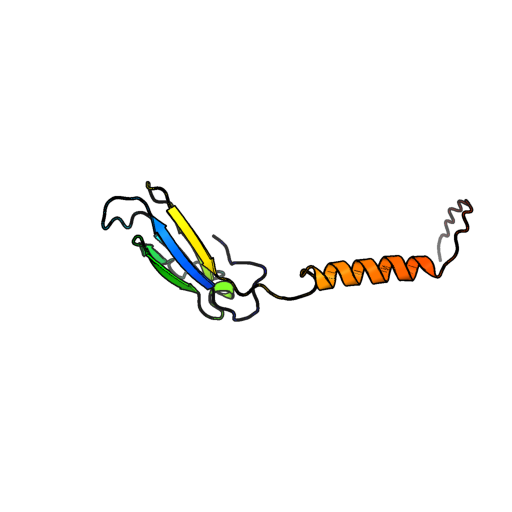OM 773 O O . LEU A 1 100 ? -20.069 25.318 25.574 1.00 94.75 100 LEU A O 1
ATOM 777 N N . GLU A 1 101 ? -20.987 23.645 24.395 1.00 92.94 101 GLU A N 1
ATOM 778 C CA . GLU A 1 101 ? -22.312 23.680 25.024 1.00 92.94 101 GLU A CA 1
ATOM 779 C C . GLU A 1 101 ? -22.251 23.216 26.487 1.00 92.94 101 GLU A C 1
ATOM 781 O O . GLU A 1 101 ? -22.805 23.875 27.365 1.00 92.94 101 GLU A O 1
ATOM 786 N N . GLY A 1 102 ? -21.486 22.158 26.786 1.00 77.00 102 GLY A N 1
ATOM 787 C CA . GLY A 1 102 ? -21.254 21.678 28.155 1.00 77.00 102 GLY A CA 1
ATOM 788 C C . GLY A 1 102 ? -20.435 22.632 29.038 1.00 77.00 102 GLY A C 1
ATOM 789 O O . GLY A 1 102 ? -20.460 22.515 30.260 1.00 77.00 102 GLY A O 1
ATOM 790 N N . ARG A 1 103 ? -19.731 23.605 28.443 1.00 58.91 103 ARG A N 1
ATOM 791 C CA . ARG A 1 103 ? -19.088 24.729 29.149 1.00 58.91 103 ARG A CA 1
ATOM 792 C C . ARG A 1 103 ? -19.996 25.956 29.295 1.00 58.91 103 ARG A C 1
ATOM 794 O O . ARG A 1 103 ? -19.668 26.843 30.073 1.00 58.91 103 ARG A O 1
ATOM 801 N N . GLY A 1 104 ? -21.120 26.006 28.579 1.00 50.78 104 GLY A N 1
ATOM 802 C CA . GLY A 1 104 ? -22.087 27.108 28.610 1.00 50.78 104 GLY A CA 1
ATOM 803 C C . GLY A 1 104 ? -23.143 27.007 29.717 1.00 50.78 104 GLY A C 1
ATOM 804 O O . GLY A 1 104 ? -23.823 27.992 29.988 1.00 50.78 104 GLY A O 1
ATOM 805 N N . SER A 1 105 ? -23.271 25.856 30.387 1.00 51.53 105 SER A N 1
ATOM 806 C CA . SER A 1 105 ? -24.224 25.638 31.491 1.00 51.53 105 SER A CA 1
ATOM 807 C C . SER A 1 105 ? -23.627 25.807 32.897 1.00 51.53 105 SER A C 1
ATOM 809 O O . SER A 1 105 ? -24.339 25.654 33.886 1.00 51.53 105 SER A O 1
ATOM 811 N N . GLY A 1 106 ? -22.332 26.119 33.011 1.00 47.19 106 GLY A N 1
ATOM 812 C CA . GLY A 1 106 ? -21.653 26.421 34.273 1.00 47.19 106 GLY A CA 1
ATOM 813 C C . GLY A 1 106 ? -21.090 27.832 34.221 1.00 47.19 106 GLY A C 1
ATOM 814 O O . GLY A 1 106 ? -20.124 28.078 33.506 1.00 47.19 106 GLY A O 1
ATOM 815 N N . GLY A 1 107 ? -21.736 28.753 34.935 1.00 41.09 107 GLY A N 1
ATOM 816 C CA . GLY A 1 107 ? -21.492 30.188 34.868 1.00 41.09 107 GLY A CA 1
ATOM 817 C C . GLY A 1 107 ? -20.031 30.609 35.023 1.00 41.09 107 GLY A C 1
ATOM 818 O O . GLY A 1 107 ? -19.230 29.981 35.716 1.00 41.09 107 GLY A O 1
ATOM 819 N N . GLY A 1 108 ? -19.714 31.741 34.394 1.00 45.41 108 GLY A N 1
ATOM 820 C CA . GLY A 1 108 ? -18.515 32.498 34.707 1.00 45.41 108 GLY A CA 1
ATOM 821 C C . GLY A 1 108 ? -18.475 32.826 36.199 1.00 45.41 108 GLY A C 1
ATOM 822 O O . GLY A 1 108 ? -19.381 33.454 36.738 1.00 45.41 108 GLY A O 1
ATOM 823 N N . GLY A 1 109 ? -17.411 32.391 36.857 1.00 37.72 109 GLY A N 1
ATOM 824 C CA . GLY A 1 109 ? -17.121 32.701 38.248 1.00 37.72 109 GLY A CA 1
ATOM 825 C C . GLY A 1 109 ? -15.675 32.333 38.523 1.00 37.72 109 GLY A C 1
ATOM 826 O O . GLY A 1 109 ? -15.369 31.189 38.839 1.00 37.72 109 GLY A O 1
ATOM 827 N N . GLY A 1 110 ? -14.766 33.286 38.324 1.00 44.91 110 GLY A N 1
ATOM 828 C CA . GLY A 1 110 ? -13.394 33.131 38.786 1.00 44.91 110 GLY A CA 1
ATOM 829 C C . GLY A 1 110 ? -13.336 33.167 40.311 1.00 44.91 110 GLY A C 1
ATOM 830 O O . GLY A 1 110 ? -14.041 33.957 40.928 1.00 44.91 110 GLY A O 1
ATOM 831 N N . ALA A 1 111 ? -12.458 32.364 40.905 1.00 39.59 111 ALA A N 1
ATOM 832 C CA . ALA A 1 111 ? -11.737 32.731 42.119 1.00 39.59 111 ALA A CA 1
ATOM 833 C C . ALA A 1 111 ? -10.535 31.800 42.317 1.00 39.59 111 ALA A C 1
ATOM 835 O O . ALA A 1 111 ? -10.612 30.586 42.144 1.00 39.59 111 ALA A O 1
ATOM 836 N N . ALA A 1 112 ? -9.419 32.434 42.658 1.00 48.09 112 ALA A N 1
ATOM 837 C CA . ALA A 1 112 ? -8.148 31.851 43.042 1.00 48.09 112 ALA A CA 1
ATOM 838 C C . ALA A 1 112 ? -8.242 31.022 44.334 1.00 48.09 112 ALA A C 1
ATOM 840 O O . ALA A 1 112 ? -9.139 31.230 45.146 1.00 48.09 112 ALA A O 1
ATOM 841 N N . GLY A 1 113 ? -7.243 30.173 44.586 1.00 36.19 113 GLY A N 1
ATOM 842 C CA . GLY A 1 113 ? -7.012 29.641 45.930 1.00 36.19 113 GLY A CA 1
ATOM 843 C C . GLY A 1 113 ? -6.182 28.368 45.946 1.00 36.19 113 GLY A C 1
ATOM 844 O O . GLY A 1 113 ? -6.706 27.284 45.722 1.00 36.19 113 GLY A O 1
ATOM 845 N N . GLY A 1 114 ? -4.882 28.505 46.206 1.00 44.41 114 GLY A N 1
ATOM 846 C CA . GLY A 1 114 ? -3.985 27.378 46.436 1.00 44.41 114 GLY A CA 1
ATOM 847 C C . GLY A 1 114 ? -4.296 26.612 47.725 1.00 44.41 114 GLY A C 1
ATOM 848 O O . GLY A 1 114 ? -4.893 27.138 48.659 1.00 44.41 114 GLY A O 1
ATOM 849 N N . GLY A 1 115 ? -3.826 25.368 47.776 1.00 35.41 115 GLY A N 1
ATOM 850 C CA . GLY A 1 115 ? -3.885 24.522 48.963 1.00 35.41 115 GLY A CA 1
ATOM 851 C C . GLY A 1 115 ? -3.223 23.177 48.699 1.00 35.41 115 GLY A C 1
ATOM 852 O O . GLY A 1 115 ? -3.869 22.231 48.265 1.00 35.41 115 GLY A O 1
ATOM 853 N N . VAL A 1 116 ? -1.910 23.113 48.920 1.00 49.94 116 VAL A N 1
ATOM 854 C CA . VAL A 1 116 ? -1.166 21.854 49.055 1.00 49.94 116 VAL A CA 1
ATOM 855 C C . VAL A 1 116 ? -1.618 21.194 50.351 1.00 49.94 116 VAL A C 1
ATOM 857 O O . VAL A 1 116 ? -1.498 21.826 51.396 1.00 49.94 116 VAL A O 1
ATOM 860 N N . ASP A 1 117 ? -2.033 19.926 50.315 1.00 46.78 117 ASP A N 1
ATOM 861 C CA . ASP A 1 117 ? -2.164 19.140 51.543 1.00 46.78 117 ASP A CA 1
ATOM 862 C C . ASP A 1 117 ? -1.479 17.772 51.432 1.00 46.78 117 ASP A C 1
ATOM 864 O O . ASP A 1 117 ? -1.876 16.870 50.693 1.00 46.78 117 ASP A O 1
ATOM 868 N N . LYS A 1 118 ? -0.388 17.652 52.195 1.00 50.59 118 LYS A N 1
ATOM 869 C CA . LYS A 1 118 ? 0.348 16.422 52.491 1.00 50.59 118 LYS A CA 1
ATOM 870 C C . LYS A 1 118 ? -0.340 15.706 53.656 1.00 50.59 118 LYS A C 1
ATOM 872 O O . LYS A 1 118 ? -0.329 16.242 54.756 1.00 50.59 118 LYS A O 1
ATOM 877 N N . LYS A 1 119 ? -0.746 14.444 53.499 1.00 45.53 119 LYS A N 1
ATOM 878 C CA . LYS A 1 119 ? -0.918 13.471 54.609 1.00 45.53 119 LYS A CA 1
ATOM 879 C C . LYS A 1 119 ? -0.533 12.085 54.077 1.00 45.53 119 LYS A C 1
ATOM 881 O O . LYS A 1 119 ? -1.196 11.577 53.189 1.00 45.53 119 LYS A O 1
ATOM 886 N N . LYS A 1 120 ? 0.668 11.548 54.328 1.00 44.22 120 LYS A N 1
ATOM 887 C CA . LYS A 1 120 ? 1.235 10.956 55.564 1.00 44.22 120 LYS A CA 1
ATOM 888 C C . LYS A 1 120 ? 0.372 9.832 56.172 1.00 44.22 120 LYS A C 1
ATOM 890 O O . LYS A 1 120 ? -0.622 10.115 56.823 1.00 44.22 120 LYS A O 1
ATOM 895 N N . LYS A 1 121 ? 0.877 8.602 55.977 1.00 40.72 121 LYS A N 1
ATOM 896 C CA . LYS A 1 121 ? 0.860 7.390 56.825 1.00 40.72 121 LYS A CA 1
ATOM 897 C C . LYS A 1 121 ? -0.429 7.019 57.575 1.00 40.72 121 LYS A C 1
ATOM 899 O O . LYS A 1 121 ? -0.814 7.705 58.518 1.00 40.72 121 LYS A O 1
ATOM 904 N N . LYS A 1 122 ? -0.886 5.790 57.335 1.00 45.09 122 LYS A N 1
ATOM 905 C CA . LYS A 1 122 ? -0.848 4.739 58.362 1.00 45.09 122 LYS A CA 1
ATOM 906 C C . LYS A 1 122 ? -0.149 3.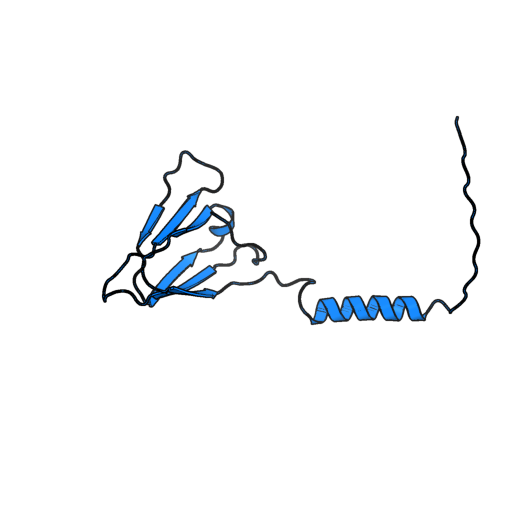519 57.784 1.00 45.09 122 LYS A C 1
ATOM 908 O O . LYS A 1 122 ? -0.339 3.296 56.571 1.00 45.09 122 LYS A O 1
#

pLDDT: mean 86.44, std 18.96, range [35.41, 98.62]

Secondary structure (DSSP, 8-state):
-B---SBPTT--EEEEEEE-SSTT----EEEEEESS-TTSPPEEEE--TT-EEEE-TTHHHHEEEEEEP-SS-EEEEEE--B--STTSHHHHHHHHHHHHHHTTSS----------------

Radius of gyration: 25.69 Å; chains: 1; bounding box: 39×51×82 Å

Organism: NCBI:txid124430

Sequence (122 aa):
WHADSGLQEGSSIAVYHRTHGAPGSKDWRIALKNSTDAGVPGLVIPTASGALYHLLHDFNDKYQHAVLSGHSRRFSSTHRVAKLGSNVFSDVAHRCRLFLEGRGSGGGGGAAGGGVDKKKKK